Protein AF-A0A257KG92-F1 (afdb_monomer)

Radius of gyration: 35.43 Å; Cα contacts (8 Å, |Δi|>4): 63; chains: 1; bounding box: 77×31×92 Å

Nearest PDB structures (foldseek):
  9g2r-assembly1_F  TM=5.051E-01  e=2.370E+00  Homo sapiens

Structure (mmCIF, N/CA/C/O backbone):
data_AF-A0A257KG92-F1
#
_entry.id   AF-A0A257KG92-F1
#
loop_
_atom_site.group_PDB
_atom_site.id
_atom_site.type_symbol
_atom_site.label_atom_id
_atom_site.label_alt_id
_atom_site.label_comp_id
_atom_site.label_asym_id
_atom_site.label_entity_id
_atom_site.label_seq_id
_atom_site.pdbx_PDB_ins_code
_atom_site.Cartn_x
_atom_site.Cartn_y
_atom_site.Cartn_z
_atom_site.occupancy
_atom_site.B_iso_or_equiv
_atom_site.auth_seq_id
_atom_site.auth_comp_id
_atom_site.auth_asym_id
_atom_site.auth_atom_id
_atom_site.pdbx_PDB_model_num
ATOM 1 N N . MET A 1 1 ? 5.498 -17.465 -27.050 1.00 38.62 1 MET A N 1
ATOM 2 C CA . MET A 1 1 ? 5.151 -17.430 -25.615 1.00 38.62 1 MET A CA 1
ATOM 3 C C . MET A 1 1 ? 5.839 -16.207 -25.008 1.00 38.62 1 MET A C 1
ATOM 5 O O . MET A 1 1 ? 6.930 -16.333 -24.471 1.00 38.62 1 MET A O 1
ATOM 9 N N . ALA A 1 2 ? 5.298 -15.002 -25.209 1.00 46.75 2 ALA A N 1
ATOM 10 C CA . ALA A 1 2 ? 5.853 -13.820 -24.548 1.00 46.75 2 ALA A CA 1
ATOM 11 C C . ALA A 1 2 ? 5.419 -13.898 -23.080 1.00 46.75 2 ALA A C 1
ATOM 13 O O . ALA A 1 2 ? 4.223 -13.866 -22.794 1.00 46.75 2 ALA A O 1
ATOM 14 N N . GLY A 1 3 ? 6.369 -14.129 -22.171 1.00 53.47 3 GLY A N 1
ATOM 15 C CA . GLY A 1 3 ? 6.113 -13.964 -20.741 1.00 53.47 3 GLY A CA 1
ATOM 16 C C . GLY A 1 3 ? 5.575 -12.556 -20.497 1.00 53.47 3 GLY A C 1
ATOM 17 O O . GLY A 1 3 ? 5.936 -11.643 -21.235 1.00 53.47 3 GLY A O 1
ATOM 18 N N . ALA A 1 4 ? 4.675 -12.399 -19.524 1.00 68.00 4 ALA A N 1
ATOM 19 C CA . ALA A 1 4 ? 4.057 -11.109 -19.234 1.00 68.00 4 ALA A CA 1
ATOM 20 C C . ALA A 1 4 ? 5.122 -10.003 -19.144 1.00 68.00 4 ALA A C 1
ATOM 22 O O . ALA A 1 4 ? 6.106 -10.163 -18.415 1.00 68.00 4 ALA A O 1
ATOM 23 N N . ASP A 1 5 ? 4.920 -8.909 -19.885 1.00 87.81 5 ASP A N 1
ATOM 24 C CA . ASP A 1 5 ? 5.804 -7.750 -19.825 1.00 87.81 5 ASP A CA 1
ATOM 25 C C . ASP A 1 5 ? 5.929 -7.278 -18.369 1.00 87.81 5 ASP A C 1
ATOM 27 O O . ASP A 1 5 ? 4.977 -7.338 -17.581 1.00 87.81 5 ASP A O 1
ATOM 31 N N . ILE A 1 6 ? 7.129 -6.854 -17.974 1.00 91.88 6 ILE A N 1
ATOM 32 C CA . ILE A 1 6 ? 7.441 -6.568 -16.566 1.00 91.88 6 ILE A CA 1
ATOM 33 C C . ILE A 1 6 ? 6.507 -5.491 -15.986 1.00 91.88 6 ILE A C 1
ATOM 35 O O . ILE A 1 6 ? 6.138 -5.571 -14.817 1.00 91.88 6 ILE A O 1
ATOM 39 N N . ASP A 1 7 ? 6.043 -4.530 -16.787 1.00 92.19 7 ASP A N 1
ATOM 40 C CA . ASP A 1 7 ? 5.065 -3.519 -16.368 1.00 92.19 7 ASP A CA 1
ATOM 41 C C . ASP A 1 7 ? 3.690 -4.130 -16.023 1.00 92.19 7 ASP A C 1
ATOM 43 O O . ASP A 1 7 ? 3.038 -3.717 -15.058 1.00 92.19 7 ASP A O 1
ATOM 47 N N . VAL A 1 8 ? 3.265 -5.167 -16.752 1.00 93.75 8 VAL A N 1
ATOM 48 C CA . VAL A 1 8 ? 2.046 -5.930 -16.455 1.00 93.75 8 VAL A CA 1
ATOM 49 C C . VAL A 1 8 ? 2.220 -6.711 -15.154 1.00 93.75 8 VAL A C 1
ATOM 51 O O . VAL A 1 8 ? 1.324 -6.688 -14.305 1.00 93.75 8 VAL A O 1
ATOM 54 N N . VAL A 1 9 ? 3.382 -7.341 -14.954 1.00 95.50 9 VAL A N 1
ATOM 55 C CA . VAL A 1 9 ? 3.707 -8.075 -13.718 1.00 95.50 9 VAL A CA 1
ATOM 56 C C . VAL A 1 9 ? 3.708 -7.144 -12.502 1.00 95.50 9 VAL A C 1
ATOM 58 O O . VAL A 1 9 ? 3.147 -7.501 -11.460 1.00 95.50 9 VAL A O 1
ATOM 61 N N . ILE A 1 10 ? 4.262 -5.933 -12.630 1.00 95.06 10 ILE A N 1
ATOM 62 C CA . ILE A 1 10 ? 4.253 -4.912 -11.569 1.00 95.06 10 ILE A CA 1
ATOM 63 C C . ILE A 1 10 ? 2.809 -4.567 -11.178 1.00 95.06 10 ILE A C 1
ATOM 65 O O . ILE A 1 10 ? 2.445 -4.654 -10.000 1.00 95.06 10 ILE A O 1
ATOM 69 N N . ARG A 1 11 ? 1.949 -4.256 -12.159 1.00 95.31 11 ARG A N 1
ATOM 70 C CA . ARG A 1 11 ? 0.536 -3.919 -11.911 1.00 95.31 11 ARG A CA 1
ATOM 71 C C . ARG A 1 11 ? -0.244 -5.079 -11.290 1.00 95.31 11 ARG A C 1
ATOM 73 O O . ARG A 1 11 ? -1.043 -4.871 -10.376 1.00 95.31 11 ARG A O 1
ATOM 80 N N . GLN A 1 12 ? -0.032 -6.305 -11.767 1.00 95.31 12 GLN A N 1
ATOM 81 C CA . GLN A 1 12 ? -0.698 -7.498 -11.234 1.00 95.31 12 GLN A CA 1
ATOM 82 C C . GLN A 1 12 ? -0.287 -7.782 -9.787 1.00 95.31 12 GLN A C 1
ATOM 84 O O . GLN A 1 12 ? -1.150 -8.012 -8.936 1.00 95.31 12 GLN A O 1
ATOM 89 N N . THR A 1 13 ? 1.010 -7.699 -9.492 1.00 96.06 13 THR A N 1
ATOM 90 C CA . THR A 1 13 ? 1.546 -7.919 -8.143 1.00 96.06 13 THR A CA 1
ATOM 91 C C . THR A 1 13 ? 0.981 -6.898 -7.162 1.00 96.06 13 THR A C 1
ATOM 93 O O . THR A 1 13 ? 0.487 -7.273 -6.099 1.00 96.06 13 THR A O 1
ATOM 96 N N . ALA A 1 14 ? 0.957 -5.618 -7.541 1.00 96.00 14 ALA A N 1
ATOM 97 C CA . ALA A 1 14 ? 0.396 -4.564 -6.704 1.00 96.00 14 ALA A CA 1
ATOM 98 C C . ALA A 1 14 ? -1.106 -4.754 -6.449 1.00 96.00 14 ALA A C 1
ATOM 100 O O . ALA A 1 14 ? -1.563 -4.620 -5.314 1.00 96.00 14 ALA A O 1
ATOM 101 N N . LYS A 1 15 ? -1.885 -5.144 -7.470 1.00 94.75 15 LYS A N 1
ATOM 102 C CA . LYS A 1 15 ? -3.311 -5.480 -7.303 1.00 94.75 15 LYS A CA 1
ATOM 103 C C . LYS A 1 15 ? -3.512 -6.636 -6.324 1.00 94.75 15 LYS A C 1
ATOM 105 O O . LYS A 1 15 ? -4.423 -6.581 -5.497 1.00 94.75 15 LYS A O 1
ATOM 110 N N . GLN A 1 16 ? -2.675 -7.668 -6.404 1.00 96.06 16 GLN A N 1
ATOM 111 C CA . GLN A 1 16 ? -2.756 -8.812 -5.502 1.00 96.06 16 GLN A CA 1
ATOM 112 C C . GLN A 1 16 ? -2.400 -8.418 -4.062 1.00 96.06 16 GLN A C 1
ATOM 114 O O . GLN A 1 16 ? -3.141 -8.750 -3.138 1.00 96.06 16 GLN A O 1
ATOM 119 N N . GLN A 1 17 ? -1.328 -7.646 -3.871 1.00 95.81 17 GLN A N 1
ATOM 120 C CA . GLN A 1 17 ? -0.936 -7.125 -2.559 1.00 95.81 17 GLN A CA 1
ATOM 121 C C . GLN A 1 17 ? -2.005 -6.202 -1.964 1.00 95.81 17 GLN A C 1
ATOM 123 O O . GLN A 1 17 ? -2.317 -6.315 -0.779 1.00 95.81 17 GLN A O 1
ATOM 128 N N . ASN A 1 18 ? -2.638 -5.350 -2.777 1.00 95.94 18 ASN A N 1
ATOM 129 C CA . ASN A 1 18 ? -3.698 -4.456 -2.315 1.00 95.94 18 ASN A CA 1
ATOM 130 C C . ASN A 1 18 ? -4.904 -5.203 -1.747 1.00 95.94 18 ASN A C 1
ATOM 132 O O . ASN A 1 18 ? -5.474 -4.758 -0.753 1.00 95.94 18 ASN A O 1
ATOM 136 N N . LYS A 1 19 ? -5.279 -6.357 -2.314 1.00 95.75 19 LYS A N 1
ATOM 137 C CA . LYS A 1 19 ? -6.344 -7.193 -1.736 1.00 95.75 19 LYS A CA 1
ATOM 138 C C . LYS A 1 19 ? -5.981 -7.648 -0.323 1.00 95.75 19 LYS A C 1
ATOM 140 O O . LYS A 1 19 ? -6.792 -7.505 0.591 1.00 95.75 19 LYS A O 1
ATOM 145 N N . THR A 1 20 ? -4.757 -8.138 -0.140 1.00 96.62 20 THR A N 1
ATOM 146 C CA . THR A 1 20 ? -4.254 -8.597 1.162 1.00 96.62 20 THR A CA 1
ATOM 147 C C . THR A 1 20 ? -4.177 -7.452 2.172 1.00 96.62 20 THR A C 1
ATOM 149 O O . THR A 1 20 ? -4.630 -7.600 3.305 1.00 96.62 20 THR A O 1
ATOM 152 N N . ILE A 1 21 ? -3.676 -6.286 1.757 1.00 96.12 21 ILE A N 1
ATOM 153 C CA . ILE A 1 21 ? -3.577 -5.095 2.612 1.00 96.12 21 ILE A CA 1
ATOM 154 C C . ILE A 1 21 ? -4.970 -4.624 3.043 1.00 96.12 21 ILE A C 1
ATOM 156 O O . ILE A 1 21 ? -5.199 -4.398 4.229 1.00 96.12 21 ILE A O 1
ATOM 160 N N . LEU A 1 22 ? -5.931 -4.539 2.119 1.00 97.12 22 LEU A N 1
ATOM 161 C CA . LEU A 1 22 ? -7.307 -4.149 2.444 1.00 97.12 22 LEU A CA 1
ATOM 162 C C . LEU A 1 22 ? -7.987 -5.140 3.393 1.00 97.12 22 LEU A C 1
ATOM 164 O O . LEU A 1 22 ? -8.723 -4.715 4.284 1.00 97.12 22 LEU A O 1
ATOM 168 N N . ALA A 1 23 ? -7.740 -6.442 3.237 1.00 97.62 23 ALA A N 1
ATOM 169 C CA . ALA A 1 23 ? -8.238 -7.449 4.171 1.00 97.62 23 ALA A CA 1
ATOM 170 C C . ALA A 1 23 ? -7.637 -7.263 5.576 1.00 97.62 23 ALA A C 1
ATOM 172 O O . ALA A 1 23 ? -8.377 -7.249 6.559 1.00 97.62 23 ALA A O 1
ATOM 173 N N . ALA A 1 24 ? -6.325 -7.031 5.673 1.00 97.44 24 ALA A N 1
ATOM 174 C CA . ALA A 1 24 ? -5.650 -6.776 6.945 1.00 97.44 24 ALA A CA 1
ATOM 175 C C . ALA A 1 24 ? -6.143 -5.485 7.627 1.00 97.44 24 ALA A C 1
ATOM 177 O O . ALA A 1 24 ? -6.354 -5.464 8.840 1.00 97.44 24 ALA A O 1
ATOM 178 N N . ILE A 1 25 ? -6.388 -4.420 6.855 1.00 97.69 25 ILE A N 1
ATOM 179 C CA . ILE A 1 25 ? -6.958 -3.161 7.361 1.00 97.69 25 ILE A CA 1
ATOM 180 C C . ILE A 1 25 ? -8.348 -3.399 7.954 1.00 97.69 25 ILE A C 1
ATOM 182 O O . ILE A 1 25 ? -8.619 -2.954 9.068 1.00 97.69 25 ILE A O 1
ATOM 186 N N . LYS A 1 26 ? -9.214 -4.135 7.245 1.00 97.25 26 LYS A N 1
ATOM 187 C CA . LYS A 1 26 ? -10.556 -4.481 7.737 1.00 97.25 26 LYS A CA 1
ATOM 188 C C . LYS A 1 26 ? -10.489 -5.308 9.018 1.00 97.25 26 LYS A C 1
ATOM 190 O O . LYS A 1 26 ? -11.132 -4.943 9.995 1.00 97.25 26 LYS A O 1
ATOM 195 N N . ALA A 1 27 ? -9.642 -6.336 9.060 1.00 97.88 27 ALA A N 1
ATOM 196 C CA . ALA A 1 27 ? -9.450 -7.140 10.265 1.00 97.88 27 ALA A CA 1
ATOM 197 C C . ALA A 1 27 ? -8.992 -6.282 11.458 1.00 97.88 27 ALA A C 1
ATOM 199 O O . ALA A 1 27 ? -9.476 -6.440 12.579 1.00 97.88 27 ALA A O 1
ATOM 200 N N . ARG A 1 28 ? -8.102 -5.311 11.220 1.00 97.12 28 ARG A N 1
ATOM 201 C CA . ARG A 1 28 ? -7.625 -4.399 12.264 1.00 97.12 28 ARG A CA 1
ATOM 202 C C . ARG A 1 28 ? -8.690 -3.388 12.703 1.00 97.12 28 ARG A C 1
ATOM 204 O O . ARG A 1 28 ? -8.777 -3.092 13.893 1.00 97.12 28 ARG A O 1
ATOM 211 N N . ARG A 1 29 ? -9.536 -2.906 11.786 1.00 97.56 29 ARG A N 1
ATOM 212 C CA . ARG A 1 29 ? -10.740 -2.123 12.118 1.00 97.56 29 ARG A CA 1
ATOM 213 C C . ARG A 1 29 ? -11.673 -2.927 13.021 1.00 97.56 29 ARG A C 1
ATOM 215 O O . ARG A 1 29 ? -12.118 -2.415 14.045 1.00 97.56 29 ARG A O 1
ATOM 222 N N . ASP A 1 30 ? -11.952 -4.173 12.651 1.00 97.38 30 ASP A N 1
ATOM 223 C CA . ASP A 1 30 ? -12.856 -5.061 13.387 1.00 97.38 30 ASP A CA 1
ATOM 224 C C . ASP A 1 30 ? -12.333 -5.373 14.784 1.00 97.38 30 ASP A C 1
ATOM 226 O O . ASP A 1 30 ? -13.098 -5.364 15.746 1.00 97.38 30 ASP A O 1
ATOM 230 N N . HIS A 1 31 ? -11.018 -5.540 14.922 1.00 97.81 31 HIS A N 1
ATOM 231 C CA . HIS A 1 31 ? -10.370 -5.663 16.219 1.00 97.81 31 HIS A CA 1
ATOM 232 C C . HIS A 1 31 ? -10.659 -4.451 17.124 1.00 97.81 31 HIS A C 1
ATOM 234 O O . HIS A 1 31 ? -11.122 -4.622 18.252 1.00 97.81 31 HIS A O 1
ATOM 240 N N . PHE A 1 32 ? -10.466 -3.221 16.632 1.00 97.38 32 PHE A N 1
ATOM 241 C CA . PHE A 1 32 ? -10.771 -2.014 17.412 1.00 97.38 32 PHE A CA 1
ATOM 242 C C . PHE A 1 32 ? -12.269 -1.838 17.686 1.00 97.38 32 PHE A C 1
ATOM 244 O O . PHE A 1 32 ? -12.645 -1.446 18.790 1.00 97.38 32 PHE A O 1
ATOM 251 N N . ALA A 1 33 ? -13.135 -2.190 16.736 1.00 95.94 33 ALA A N 1
ATOM 252 C CA . ALA A 1 33 ? -14.579 -2.193 16.955 1.00 95.94 33 ALA A CA 1
ATOM 253 C C . ALA A 1 33 ? -14.991 -3.197 18.050 1.00 95.94 33 ALA A C 1
ATOM 255 O O . ALA A 1 33 ? -15.814 -2.876 18.908 1.00 95.94 33 ALA A O 1
ATOM 256 N N . GLY A 1 34 ? -14.370 -4.380 18.078 1.00 97.06 34 GLY A N 1
ATOM 257 C CA . GLY A 1 34 ? -14.572 -5.385 19.120 1.00 97.06 34 GLY A CA 1
ATOM 258 C C . GLY A 1 34 ? -14.094 -4.922 20.499 1.00 97.06 34 GLY A C 1
ATOM 259 O O . GLY A 1 34 ? -14.775 -5.163 21.495 1.00 97.06 34 GLY A O 1
ATOM 260 N N . LEU A 1 35 ? -12.966 -4.205 20.570 1.00 96.50 35 LEU A N 1
ATOM 261 C CA . LEU A 1 35 ? -12.507 -3.569 21.811 1.00 96.50 35 LEU A CA 1
ATOM 262 C C . LEU A 1 35 ? -13.484 -2.486 22.286 1.00 96.50 35 LEU A C 1
ATOM 264 O O . LEU A 1 35 ? -13.828 -2.449 23.465 1.00 96.50 35 LEU A O 1
ATOM 268 N N . ALA A 1 36 ? -14.005 -1.663 21.371 1.00 95.81 36 ALA A N 1
ATOM 269 C CA . ALA A 1 36 ? -15.008 -0.649 21.694 1.00 95.81 36 ALA A CA 1
ATOM 270 C C . ALA A 1 36 ? -16.321 -1.259 22.218 1.00 95.81 36 ALA A C 1
ATOM 272 O O . ALA A 1 36 ? -16.972 -0.672 23.079 1.00 95.81 36 ALA A O 1
ATOM 273 N N . ALA A 1 37 ? -16.719 -2.429 21.711 1.00 95.81 37 ALA A N 1
ATOM 274 C CA . ALA A 1 37 ? -17.911 -3.136 22.177 1.00 95.81 37 ALA A CA 1
ATOM 275 C C . ALA A 1 37 ? -17.749 -3.699 23.601 1.00 95.81 37 ALA A C 1
ATOM 277 O O . ALA A 1 37 ? -18.725 -3.768 24.342 1.00 95.81 37 ALA A O 1
ATOM 278 N N . LYS A 1 38 ? -16.522 -4.071 23.989 1.00 95.38 38 LYS A N 1
ATOM 279 C CA . LYS A 1 38 ? -16.189 -4.604 25.322 1.00 95.38 38 LYS A CA 1
ATOM 280 C C . LYS A 1 38 ? -15.847 -3.517 26.348 1.00 95.38 38 LYS A C 1
ATOM 282 O O . LYS A 1 38 ? -15.790 -3.803 27.543 1.00 95.38 38 LYS A O 1
ATOM 287 N N . ALA A 1 39 ? -15.586 -2.293 25.895 1.00 95.56 39 ALA A N 1
ATOM 288 C CA . ALA A 1 39 ? -15.213 -1.176 26.751 1.00 95.56 39 ALA A CA 1
ATOM 289 C C . ALA A 1 39 ? -16.373 -0.762 27.671 1.00 95.56 39 ALA A C 1
ATOM 291 O O . ALA A 1 39 ? -17.492 -0.522 27.215 1.00 95.56 39 ALA A O 1
ATOM 292 N N . LYS A 1 40 ? -16.078 -0.660 28.971 1.00 94.19 40 LYS A N 1
ATOM 293 C CA . LYS A 1 40 ? -17.032 -0.218 30.001 1.00 94.19 40 LYS A CA 1
ATOM 294 C C . LYS A 1 40 ? -17.064 1.304 30.154 1.00 94.19 40 LYS A C 1
ATOM 296 O O . LYS A 1 40 ? -18.103 1.858 30.485 1.00 94.19 40 LYS A O 1
ATOM 301 N N . ASP A 1 41 ? -15.935 1.962 29.905 1.00 95.50 41 ASP A N 1
ATOM 302 C CA . ASP A 1 41 ? -15.790 3.411 30.020 1.00 95.50 41 ASP A CA 1
ATOM 303 C C . ASP A 1 41 ? -16.105 4.120 28.688 1.00 95.50 41 ASP A C 1
ATOM 305 O O . ASP A 1 41 ? -15.724 3.657 27.608 1.00 95.50 41 ASP A O 1
ATOM 309 N N . ALA A 1 42 ? -16.791 5.263 28.763 1.00 93.38 42 ALA A N 1
ATOM 310 C CA . ALA A 1 42 ? -17.220 6.015 27.586 1.00 93.38 42 ALA A CA 1
ATOM 311 C C . ALA A 1 42 ? -16.031 6.589 26.795 1.00 93.38 42 ALA A C 1
ATOM 313 O O . ALA A 1 42 ? -16.008 6.488 25.566 1.00 93.38 42 ALA A O 1
ATOM 314 N N . GLY A 1 43 ? -15.009 7.103 27.487 1.00 95.81 43 GLY A N 1
ATOM 315 C CA . GLY A 1 43 ? -13.816 7.663 26.851 1.00 95.81 43 GLY A CA 1
ATOM 316 C C . GLY A 1 43 ? -12.996 6.601 26.116 1.00 95.81 43 GLY A C 1
ATOM 317 O O . GLY A 1 43 ? -12.579 6.800 24.974 1.00 95.81 43 GLY A O 1
ATOM 318 N N . THR A 1 44 ? -12.802 5.428 26.721 1.00 94.69 44 THR A N 1
ATOM 319 C CA . THR A 1 44 ? -12.121 4.295 26.067 1.00 94.69 44 THR A CA 1
ATOM 320 C C . THR A 1 44 ? -12.898 3.784 24.854 1.00 94.69 44 THR A C 1
ATOM 322 O O . THR A 1 44 ? -12.303 3.514 23.808 1.00 94.69 44 THR A O 1
ATOM 325 N N . LYS A 1 45 ? -14.231 3.724 24.943 1.00 96.25 45 LYS A N 1
ATOM 326 C CA . LYS A 1 45 ? -15.099 3.347 23.824 1.00 96.25 45 LYS A CA 1
ATOM 327 C C . LYS A 1 45 ? -14.969 4.311 22.645 1.00 96.25 45 LYS A C 1
ATOM 329 O O . LYS A 1 45 ? -14.872 3.857 21.504 1.00 96.25 45 LYS A O 1
ATOM 334 N N . GLU A 1 46 ? -14.945 5.617 22.893 1.00 96.94 46 GLU A N 1
ATOM 335 C CA . GLU A 1 46 ? -14.737 6.624 21.845 1.00 96.94 46 GLU A CA 1
ATOM 336 C C . GLU A 1 46 ? -13.349 6.534 21.219 1.00 96.94 46 GLU A C 1
ATOM 338 O O . GLU A 1 46 ? -13.242 6.522 19.993 1.00 96.94 46 GLU A O 1
ATOM 343 N N . ARG A 1 47 ? -12.298 6.366 22.027 1.00 97.06 47 ARG A N 1
ATOM 344 C CA . ARG A 1 47 ? -10.929 6.191 21.519 1.00 97.06 47 ARG A CA 1
ATOM 345 C C . ARG A 1 47 ? -10.807 4.974 20.608 1.00 97.06 47 ARG A C 1
ATOM 347 O O . ARG A 1 47 ? -10.210 5.077 19.541 1.00 97.06 47 ARG A O 1
ATOM 354 N N . TYR A 1 48 ? -11.404 3.838 20.971 1.00 97.75 48 TYR A N 1
ATOM 355 C CA . TYR A 1 48 ? -11.385 2.651 20.111 1.00 97.75 48 TYR A CA 1
ATOM 356 C C . TYR A 1 48 ? -12.215 2.825 18.836 1.00 97.75 48 TYR A C 1
ATOM 358 O O . TYR A 1 48 ? -11.799 2.367 17.771 1.00 97.75 48 TYR A O 1
ATOM 366 N N . LYS A 1 49 ? -13.354 3.526 18.901 1.00 96.31 49 LYS A N 1
ATOM 367 C CA . LYS A 1 49 ? -14.114 3.897 17.697 1.00 96.31 49 LYS A CA 1
ATOM 368 C C . LYS A 1 49 ? -13.303 4.810 16.781 1.00 96.31 49 LYS A C 1
ATOM 370 O O . LYS A 1 49 ? -13.344 4.618 15.568 1.00 96.31 49 LYS A O 1
ATOM 375 N N . GLN A 1 50 ? -12.577 5.775 17.341 1.00 97.50 50 GLN A N 1
ATOM 376 C CA . GLN A 1 50 ? -11.716 6.664 16.569 1.00 97.50 50 GLN A CA 1
ATOM 377 C C . GLN A 1 50 ? -10.559 5.886 15.938 1.00 97.50 50 GLN A C 1
ATOM 379 O O . GLN A 1 50 ? -10.391 5.942 14.727 1.00 97.50 50 GLN A O 1
ATOM 384 N N . ALA A 1 51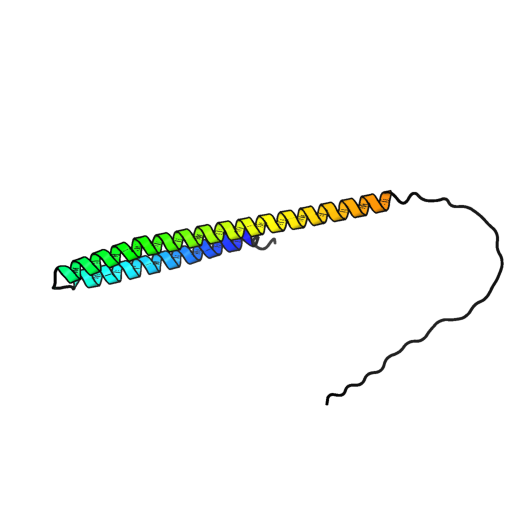 ? -9.876 5.034 16.706 1.00 97.19 51 ALA A N 1
ATOM 385 C CA . ALA A 1 51 ? -8.820 4.166 16.188 1.00 97.19 51 ALA A CA 1
ATOM 386 C C . ALA A 1 51 ? -9.304 3.267 15.035 1.00 97.19 51 ALA A C 1
ATOM 388 O O . ALA A 1 51 ? -8.592 3.075 14.051 1.00 97.19 51 ALA A O 1
ATOM 389 N N . ALA A 1 52 ? -10.532 2.741 15.111 1.00 96.94 52 ALA A N 1
ATOM 390 C CA . ALA A 1 52 ? -11.121 1.965 14.021 1.00 96.94 52 ALA A CA 1
ATOM 391 C C . ALA A 1 52 ? -11.308 2.797 12.735 1.00 96.94 52 ALA A C 1
ATOM 393 O O . ALA A 1 52 ? -11.065 2.284 11.639 1.00 96.94 52 ALA A O 1
ATOM 394 N N . LYS A 1 53 ? -11.720 4.067 12.855 1.00 97.19 53 LYS A N 1
ATOM 395 C CA . LYS A 1 53 ? -11.835 4.999 11.720 1.00 97.19 53 LYS A CA 1
ATOM 396 C C . LYS A 1 53 ? -10.461 5.335 11.146 1.00 97.19 53 LYS A C 1
ATOM 398 O O . LYS A 1 53 ? -10.263 5.177 9.944 1.00 97.19 53 LYS A O 1
ATOM 403 N N . ASP A 1 54 ? -9.512 5.691 12.007 1.00 97.56 54 ASP A N 1
ATOM 404 C CA . ASP A 1 54 ? -8.157 6.082 11.612 1.00 97.56 54 ASP A CA 1
ATOM 405 C C . ASP A 1 54 ? -7.452 4.948 10.857 1.00 97.56 54 ASP A C 1
ATOM 407 O O . ASP A 1 54 ? -6.841 5.174 9.815 1.00 97.56 54 ASP A O 1
ATOM 411 N N . VAL A 1 55 ? -7.596 3.700 11.320 1.00 97.44 55 VAL A N 1
ATOM 412 C CA . VAL A 1 55 ? -7.049 2.520 10.630 1.00 97.44 55 VAL A CA 1
ATOM 413 C C . VAL A 1 55 ? -7.620 2.370 9.224 1.00 97.44 55 VAL A C 1
ATOM 415 O O . VAL A 1 55 ? -6.870 2.081 8.291 1.00 97.44 55 VAL A O 1
ATOM 418 N N . MET A 1 56 ? -8.930 2.553 9.056 1.00 97.12 56 MET A N 1
ATOM 419 C CA . MET A 1 56 ? -9.556 2.477 7.738 1.00 97.12 56 MET A CA 1
ATOM 420 C C . MET A 1 56 ? -9.072 3.606 6.832 1.00 97.12 56 MET A C 1
ATOM 422 O O . MET A 1 56 ? -8.700 3.351 5.689 1.00 97.12 56 MET A O 1
ATOM 426 N N . GLU A 1 57 ? -9.037 4.840 7.321 1.00 97.00 57 GLU A N 1
ATOM 427 C CA . GLU A 1 57 ? -8.649 6.003 6.526 1.00 97.00 57 GLU A CA 1
ATOM 428 C C . GLU A 1 57 ? -7.166 5.962 6.141 1.00 97.00 57 GLU A C 1
ATOM 430 O O . GLU A 1 57 ? -6.820 5.950 4.957 1.00 97.00 57 GLU A O 1
ATOM 435 N N . GLN A 1 58 ? -6.276 5.838 7.126 1.00 96.56 58 GLN A N 1
ATOM 436 C CA . GLN A 1 58 ? -4.835 5.792 6.890 1.00 96.56 58 GLN A CA 1
ATOM 437 C C . GLN A 1 58 ? -4.429 4.530 6.126 1.00 96.56 58 GLN A C 1
ATOM 439 O O . GLN A 1 58 ? -3.594 4.592 5.222 1.00 96.56 58 GLN A O 1
ATOM 444 N N . GLY A 1 59 ? -5.043 3.389 6.446 1.00 96.06 59 GLY A N 1
ATOM 445 C CA . GLY A 1 59 ? -4.784 2.126 5.766 1.00 96.06 59 GLY A CA 1
ATOM 446 C C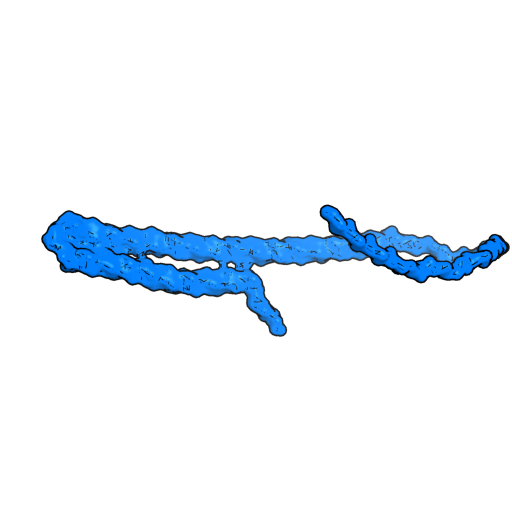 . GLY A 1 59 ? -5.200 2.167 4.298 1.00 96.06 59 GLY A C 1
ATOM 447 O O . GLY A 1 59 ? -4.421 1.793 3.421 1.00 96.06 59 GLY A O 1
ATOM 448 N N . THR A 1 60 ? -6.410 2.648 3.997 1.00 96.31 60 THR A N 1
ATOM 449 C CA . THR A 1 60 ? -6.872 2.750 2.602 1.00 96.31 60 THR A CA 1
ATOM 450 C C . THR A 1 60 ? -6.066 3.779 1.815 1.00 96.31 60 THR A C 1
ATOM 452 O O . THR A 1 60 ? -5.743 3.531 0.651 1.00 96.31 60 THR A O 1
ATOM 455 N N . ALA A 1 61 ? -5.659 4.887 2.441 1.00 97.50 61 ALA A N 1
ATOM 456 C CA . ALA A 1 61 ? -4.735 5.841 1.837 1.00 97.50 61 ALA A CA 1
ATOM 457 C C . ALA A 1 61 ? -3.375 5.196 1.521 1.00 97.50 61 ALA A C 1
ATOM 459 O O . ALA A 1 61 ? -2.850 5.383 0.424 1.00 97.50 61 ALA A O 1
ATOM 460 N N . ALA A 1 62 ? -2.817 4.394 2.433 1.00 96.06 62 ALA A N 1
ATOM 461 C CA . ALA A 1 62 ? -1.573 3.662 2.197 1.00 96.06 62 ALA A CA 1
ATOM 462 C C . ALA A 1 62 ? -1.698 2.652 1.041 1.00 96.06 62 ALA A C 1
ATOM 464 O O . ALA A 1 62 ? -0.831 2.615 0.170 1.00 96.06 62 ALA A O 1
ATOM 465 N N . ALA A 1 63 ? -2.802 1.901 0.968 1.00 96.06 63 ALA A N 1
ATOM 466 C CA . ALA A 1 63 ? -3.068 0.973 -0.136 1.00 96.06 63 ALA A CA 1
ATOM 467 C C . ALA A 1 63 ? -3.187 1.694 -1.496 1.00 96.06 63 ALA A C 1
ATOM 469 O O . ALA A 1 63 ? -2.647 1.243 -2.507 1.00 96.06 63 ALA A O 1
ATOM 470 N N . ARG A 1 64 ? -3.842 2.864 -1.531 1.00 95.81 64 ARG A N 1
ATOM 471 C CA . ARG A 1 64 ? -3.906 3.700 -2.743 1.00 95.81 64 ARG A CA 1
ATOM 472 C C . ARG A 1 64 ? -2.529 4.208 -3.161 1.00 95.81 64 ARG A C 1
ATOM 474 O O . ARG A 1 64 ? -2.195 4.138 -4.339 1.00 95.81 64 ARG A O 1
ATOM 481 N N . ARG A 1 65 ? -1.712 4.664 -2.208 1.00 96.38 65 ARG A N 1
ATOM 482 C CA . ARG A 1 65 ? -0.330 5.100 -2.475 1.00 96.38 65 ARG A CA 1
ATOM 483 C C . ARG A 1 65 ? 0.523 3.964 -3.041 1.00 96.38 65 ARG A C 1
ATOM 485 O O . ARG A 1 65 ? 1.282 4.204 -3.975 1.00 96.38 65 ARG A O 1
ATOM 492 N N . LEU A 1 66 ? 0.366 2.736 -2.537 1.00 95.44 66 LEU A N 1
ATOM 493 C CA . LEU A 1 66 ? 1.044 1.562 -3.095 1.00 95.44 66 LEU A CA 1
ATOM 494 C C . LEU A 1 66 ? 0.641 1.323 -4.556 1.00 95.44 66 LEU A C 1
ATOM 496 O O . LEU A 1 66 ? 1.509 1.088 -5.393 1.00 95.44 66 LEU A O 1
ATOM 500 N N . GLN A 1 67 ? -0.652 1.435 -4.872 1.00 94.69 67 GLN A N 1
ATOM 501 C CA . GLN A 1 67 ? -1.137 1.280 -6.244 1.00 94.69 67 GLN A CA 1
ATOM 502 C C . GLN A 1 67 ? -0.535 2.325 -7.184 1.00 94.69 67 GLN A C 1
ATOM 504 O O . GLN A 1 67 ? 0.025 1.970 -8.214 1.00 94.69 67 GLN A O 1
ATOM 509 N N . MET A 1 68 ? -0.583 3.600 -6.790 1.00 97.25 68 MET A N 1
ATOM 510 C CA . MET A 1 68 ? -0.016 4.694 -7.581 1.00 97.25 68 MET A CA 1
ATOM 511 C C . MET A 1 68 ? 1.492 4.528 -7.784 1.00 97.25 68 MET A C 1
ATOM 513 O O . MET A 1 68 ? 2.003 4.785 -8.870 1.00 97.25 68 MET A O 1
ATOM 517 N N . SER A 1 69 ? 2.213 4.079 -6.753 1.00 96.69 69 SER A N 1
ATOM 518 C CA . SER A 1 69 ? 3.644 3.780 -6.855 1.00 96.69 69 SER A CA 1
ATOM 519 C C . SER A 1 69 ? 3.915 2.669 -7.871 1.00 96.69 69 SER A C 1
ATOM 521 O O . SER A 1 69 ? 4.814 2.792 -8.701 1.00 96.69 69 SER A O 1
ATOM 523 N N . ALA A 1 70 ? 3.099 1.614 -7.860 1.00 96.94 70 ALA A N 1
ATOM 524 C CA . ALA A 1 70 ? 3.220 0.521 -8.814 1.00 96.94 70 ALA A CA 1
ATOM 525 C C . ALA A 1 70 ? 2.911 0.954 -10.253 1.00 96.94 70 ALA A C 1
ATOM 527 O O . ALA A 1 70 ? 3.647 0.577 -11.162 1.00 96.94 70 ALA A O 1
ATOM 528 N N . ASP A 1 71 ? 1.877 1.771 -10.465 1.00 95.44 71 ASP A N 1
ATOM 529 C CA . ASP A 1 71 ? 1.547 2.306 -11.790 1.00 95.44 71 ASP A CA 1
ATOM 530 C C . ASP A 1 71 ? 2.679 3.207 -12.315 1.00 95.44 71 ASP A C 1
ATOM 532 O O . ASP A 1 71 ? 3.165 3.010 -13.429 1.00 95.44 71 ASP A O 1
ATOM 536 N N . ASN A 1 72 ? 3.210 4.101 -11.473 1.00 97.31 72 ASN A N 1
ATOM 537 C CA . ASN A 1 72 ? 4.362 4.938 -11.819 1.00 97.31 72 ASN A CA 1
ATOM 538 C C . ASN A 1 72 ? 5.618 4.111 -12.139 1.00 97.31 72 ASN A C 1
ATOM 540 O O . ASN A 1 72 ? 6.365 4.452 -13.062 1.00 97.31 72 ASN A O 1
ATOM 544 N N . ALA A 1 73 ? 5.871 3.034 -11.391 1.00 96.62 73 ALA A N 1
ATOM 545 C CA . ALA A 1 73 ? 6.994 2.133 -11.635 1.00 96.62 73 ALA A CA 1
ATOM 546 C C . ALA A 1 73 ? 6.832 1.378 -12.963 1.00 96.62 73 ALA A C 1
ATOM 548 O O . ALA A 1 73 ? 7.772 1.326 -13.760 1.00 96.62 73 ALA A O 1
ATOM 549 N N . ALA A 1 74 ? 5.632 0.858 -13.230 1.00 95.81 74 ALA A N 1
ATOM 550 C CA . ALA A 1 74 ? 5.291 0.179 -14.474 1.00 95.81 74 ALA A CA 1
ATOM 551 C C . ALA A 1 74 ? 5.464 1.112 -15.685 1.00 95.81 74 ALA A C 1
ATOM 553 O O . ALA A 1 74 ? 6.123 0.754 -16.662 1.00 95.81 74 ALA A O 1
ATOM 554 N N . ASP A 1 75 ? 4.957 2.341 -15.599 1.00 95.00 75 ASP A N 1
ATOM 555 C CA . ASP A 1 75 ? 5.045 3.313 -16.690 1.00 95.00 75 ASP A CA 1
ATOM 556 C C . ASP A 1 75 ? 6.472 3.835 -16.898 1.00 95.00 75 ASP A C 1
ATOM 558 O O . ASP A 1 75 ? 6.884 4.124 -18.023 1.00 95.00 75 ASP A O 1
ATOM 562 N N . SER A 1 76 ? 7.263 3.947 -15.830 1.00 94.44 76 SER A N 1
ATOM 563 C CA . SER A 1 76 ? 8.680 4.315 -15.933 1.00 94.44 76 SER A CA 1
ATOM 564 C C . SER A 1 76 ? 9.504 3.208 -16.593 1.00 94.44 76 SER A C 1
ATOM 566 O O . SER A 1 76 ? 10.347 3.512 -17.434 1.00 94.44 76 SER A O 1
ATOM 568 N N . PHE A 1 77 ? 9.209 1.939 -16.295 1.00 93.50 77 PHE A N 1
ATOM 569 C CA . PHE A 1 77 ? 9.828 0.797 -16.968 1.00 93.50 77 PHE A CA 1
ATOM 570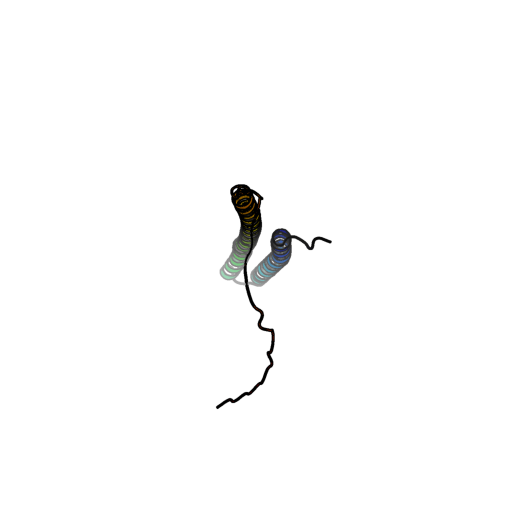 C C . PHE A 1 77 ? 9.432 0.715 -18.448 1.00 93.50 77 PHE A C 1
ATOM 572 O O . PHE A 1 77 ? 10.285 0.597 -19.323 1.00 93.50 77 PHE A O 1
ATOM 579 N N . ALA A 1 78 ? 8.141 0.842 -18.760 1.00 92.31 78 ALA A N 1
ATOM 580 C CA . ALA A 1 78 ? 7.683 0.819 -20.147 1.00 92.31 78 ALA A CA 1
ATOM 581 C C . ALA A 1 78 ? 8.328 1.948 -20.972 1.00 92.31 78 ALA A C 1
ATOM 583 O O . ALA A 1 78 ? 8.742 1.736 -22.113 1.00 92.31 78 ALA A O 1
ATOM 584 N N . ARG A 1 79 ? 8.464 3.148 -20.389 1.00 93.69 79 ARG A N 1
ATOM 585 C CA . ARG A 1 79 ? 9.154 4.273 -21.035 1.00 93.69 79 ARG A CA 1
ATOM 586 C C . ARG A 1 79 ? 10.644 4.015 -21.234 1.00 93.69 79 ARG A C 1
ATOM 588 O O . ARG A 1 79 ? 11.138 4.284 -22.325 1.00 93.69 79 ARG A O 1
ATOM 595 N N . SER A 1 80 ? 11.353 3.490 -20.234 1.00 91.75 80 SER A N 1
ATOM 596 C CA . SER A 1 80 ? 12.787 3.207 -20.375 1.00 91.75 80 SER A CA 1
ATOM 597 C C . SER A 1 80 ? 13.057 2.147 -21.444 1.00 91.75 80 SER A C 1
ATOM 599 O O . SER A 1 80 ? 13.993 2.302 -22.224 1.00 91.75 80 SER A O 1
ATOM 601 N N . MET A 1 81 ? 12.196 1.132 -21.558 1.00 89.75 81 MET A N 1
ATOM 602 C CA . MET A 1 81 ? 12.305 0.112 -22.603 1.00 89.75 81 MET A CA 1
ATOM 603 C C . MET A 1 81 ? 12.043 0.670 -24.005 1.00 89.75 81 MET A C 1
ATOM 605 O O . MET A 1 81 ? 12.757 0.308 -24.939 1.00 89.75 81 MET A O 1
ATOM 609 N N . ARG A 1 82 ? 11.082 1.593 -24.165 1.00 90.75 82 ARG A N 1
ATOM 610 C CA . ARG A 1 82 ? 10.879 2.305 -25.441 1.00 90.75 82 ARG A CA 1
ATOM 611 C C . ARG A 1 82 ? 12.097 3.147 -25.807 1.00 90.75 82 ARG A C 1
ATOM 613 O O . ARG A 1 82 ? 12.615 2.995 -26.902 1.00 90.75 82 ARG A O 1
ATOM 620 N N . MET A 1 83 ? 12.615 3.937 -24.865 1.00 90.81 83 MET A N 1
ATOM 621 C CA . MET A 1 83 ? 13.815 4.757 -25.083 1.00 90.81 83 MET A CA 1
ATOM 622 C C . MET A 1 83 ? 15.035 3.904 -25.454 1.00 90.81 83 MET A C 1
ATOM 624 O O . MET A 1 83 ? 15.805 4.278 -26.334 1.00 90.81 83 MET A O 1
ATOM 628 N N . ALA A 1 84 ? 15.213 2.748 -24.809 1.00 89.44 84 ALA A N 1
ATOM 629 C CA . ALA A 1 84 ? 16.291 1.817 -25.128 1.00 89.44 84 ALA A CA 1
ATOM 630 C C . ALA A 1 84 ? 16.147 1.236 -26.542 1.00 89.44 84 ALA A C 1
ATOM 632 O O . ALA A 1 84 ? 17.136 1.138 -27.269 1.00 89.44 84 ALA A O 1
ATOM 633 N N . ASN A 1 85 ? 14.922 0.889 -26.944 1.00 88.56 85 ASN A N 1
ATOM 634 C CA . ASN A 1 85 ? 14.641 0.426 -28.295 1.00 88.56 85 ASN A CA 1
ATOM 635 C C . ASN A 1 85 ? 14.892 1.534 -29.329 1.00 88.56 85 ASN A C 1
ATOM 637 O O . ASN A 1 85 ? 15.611 1.308 -30.295 1.00 88.56 85 ASN A O 1
ATOM 641 N N . ASP A 1 86 ? 14.392 2.747 -29.097 1.00 87.06 86 ASP A N 1
ATOM 642 C CA . ASP A 1 86 ? 14.598 3.890 -29.993 1.00 87.06 86 ASP A CA 1
ATOM 643 C C . ASP A 1 86 ? 16.089 4.230 -30.136 1.00 87.06 86 ASP A C 1
ATOM 645 O O . ASP A 1 86 ? 16.574 4.460 -31.243 1.00 87.06 86 ASP A O 1
ATOM 649 N N . ALA A 1 87 ? 16.851 4.186 -29.037 1.00 89.31 87 ALA A N 1
ATOM 650 C CA . ALA A 1 87 ? 18.299 4.377 -29.054 1.00 89.31 87 ALA A CA 1
ATOM 651 C C . ALA A 1 87 ? 19.025 3.269 -29.832 1.00 89.31 87 ALA A C 1
ATOM 653 O O . ALA A 1 87 ? 19.981 3.549 -30.558 1.00 89.31 87 ALA A O 1
ATOM 654 N N . PHE A 1 88 ? 18.573 2.018 -29.709 1.00 87.12 88 PHE A N 1
ATOM 655 C CA . PHE A 1 88 ? 19.103 0.906 -30.491 1.00 87.12 88 PHE A CA 1
ATOM 656 C C . PHE A 1 88 ? 18.838 1.113 -31.987 1.00 87.12 88 PHE A C 1
ATOM 658 O O . PHE A 1 88 ? 19.777 1.070 -32.782 1.00 87.12 88 PHE A O 1
ATOM 665 N N . ILE A 1 89 ? 17.599 1.434 -32.369 1.00 87.25 89 ILE A N 1
ATOM 666 C CA . ILE A 1 89 ? 17.233 1.718 -33.762 1.00 87.25 89 ILE A CA 1
ATOM 667 C C . ILE A 1 89 ? 18.043 2.902 -34.307 1.00 87.25 89 ILE A C 1
ATOM 669 O O . ILE A 1 89 ? 18.675 2.773 -35.355 1.00 87.25 89 ILE A O 1
ATOM 673 N N . ALA A 1 90 ? 18.131 4.013 -33.574 1.00 86.25 90 ALA A N 1
ATOM 674 C CA . ALA A 1 90 ? 18.916 5.180 -33.976 1.00 86.25 90 ALA A CA 1
ATOM 675 C C . ALA A 1 90 ? 20.407 4.853 -34.160 1.00 86.25 90 ALA A C 1
ATOM 677 O O . ALA A 1 90 ? 21.025 5.290 -35.133 1.00 86.25 90 ALA A O 1
ATOM 678 N N . LYS A 1 91 ? 20.988 4.040 -33.268 1.00 87.44 91 LYS A N 1
ATOM 679 C CA . LYS A 1 91 ? 22.381 3.597 -33.386 1.00 87.44 91 LYS A CA 1
ATOM 680 C C . LYS A 1 91 ? 22.595 2.736 -34.629 1.00 87.44 91 LYS A C 1
ATOM 682 O O . LYS A 1 91 ? 23.536 2.992 -35.377 1.00 87.44 91 LYS A O 1
ATOM 687 N N . THR A 1 92 ? 21.711 1.770 -34.882 1.00 83.81 92 THR A N 1
ATOM 688 C CA . THR A 1 92 ? 21.806 0.921 -36.081 1.00 83.81 92 THR A CA 1
ATOM 689 C C . THR A 1 92 ? 21.640 1.723 -37.374 1.00 83.81 92 THR A C 1
ATOM 691 O O . THR A 1 92 ? 22.382 1.499 -38.328 1.00 83.81 92 THR A O 1
ATOM 694 N N . ALA A 1 93 ? 20.747 2.718 -37.396 1.00 82.00 93 ALA A N 1
ATOM 695 C CA . ALA A 1 93 ? 20.571 3.612 -38.538 1.00 82.00 93 ALA A CA 1
ATOM 696 C C . ALA A 1 93 ? 21.809 4.497 -38.779 1.00 82.00 93 ALA A C 1
ATOM 698 O O . ALA A 1 93 ? 22.249 4.647 -39.918 1.00 82.00 93 ALA A O 1
ATOM 699 N N . ALA A 1 94 ? 22.418 5.035 -37.718 1.00 82.31 94 ALA A N 1
ATOM 700 C CA . ALA A 1 94 ? 23.639 5.834 -37.819 1.00 82.31 94 ALA A CA 1
ATOM 701 C C . ALA A 1 94 ? 24.855 5.004 -38.275 1.00 82.31 94 ALA A C 1
ATOM 703 O O . ALA A 1 94 ? 25.683 5.485 -39.050 1.00 82.31 94 ALA A O 1
ATOM 704 N N . GLU A 1 95 ? 24.974 3.753 -37.822 1.00 79.00 95 GLU A N 1
ATOM 705 C CA . GLU A 1 95 ? 26.012 2.822 -38.280 1.00 79.00 95 GLU A CA 1
ATOM 706 C C . GLU A 1 95 ? 25.807 2.421 -39.751 1.00 79.00 95 GLU A C 1
ATOM 708 O O . GLU A 1 95 ? 26.776 2.382 -40.511 1.00 79.00 95 GLU A O 1
ATOM 713 N N . ALA A 1 96 ? 24.559 2.213 -40.184 1.00 76.12 96 ALA A N 1
ATOM 714 C CA . ALA A 1 96 ? 24.226 1.945 -41.582 1.00 76.12 96 ALA A CA 1
ATOM 715 C C . ALA A 1 96 ? 24.532 3.144 -42.500 1.00 76.12 96 ALA A C 1
ATOM 717 O O . ALA A 1 96 ? 25.109 2.962 -43.573 1.00 76.12 96 ALA A O 1
ATOM 718 N N . ALA A 1 97 ? 24.231 4.372 -42.065 1.00 76.81 97 ALA A N 1
ATOM 719 C CA . ALA A 1 97 ? 24.559 5.588 -42.811 1.00 76.81 97 ALA A CA 1
ATOM 720 C C . ALA A 1 97 ? 26.081 5.778 -42.969 1.00 76.81 97 ALA A C 1
ATOM 722 O O . ALA A 1 97 ? 26.566 6.028 -44.071 1.00 76.81 97 ALA A O 1
ATOM 723 N N . LYS A 1 98 ? 26.858 5.543 -41.900 1.00 73.12 98 LYS A N 1
ATOM 724 C CA . LYS A 1 98 ? 28.333 5.586 -41.950 1.00 73.12 98 LYS A CA 1
ATOM 725 C C . LYS A 1 98 ? 28.945 4.503 -42.841 1.00 73.12 98 LYS A C 1
ATOM 727 O O . LYS A 1 98 ? 30.029 4.701 -43.386 1.00 73.12 98 LYS A O 1
ATOM 732 N N . ALA A 1 99 ? 28.289 3.350 -42.975 1.00 67.75 99 ALA A N 1
ATOM 733 C CA . ALA A 1 99 ? 28.724 2.296 -43.888 1.00 67.75 99 ALA A CA 1
ATOM 734 C C . ALA A 1 99 ? 28.440 2.645 -45.362 1.00 67.75 99 ALA A C 1
ATOM 736 O O . ALA A 1 99 ? 29.212 2.247 -46.232 1.00 67.75 99 ALA A O 1
ATOM 737 N N . ALA A 1 100 ? 27.384 3.418 -45.637 1.00 62.31 100 ALA A N 1
ATOM 738 C CA . ALA A 1 100 ? 27.035 3.889 -46.978 1.00 62.31 100 ALA A CA 1
ATOM 739 C C . ALA A 1 100 ? 27.911 5.067 -47.464 1.00 62.31 100 ALA A C 1
ATOM 741 O O . ALA A 1 100 ? 28.138 5.200 -48.663 1.00 62.31 100 ALA A O 1
ATOM 742 N N . GLU A 1 101 ? 28.466 5.875 -46.553 1.00 59.19 101 GLU A N 1
ATOM 743 C CA . GLU A 1 101 ? 29.382 6.992 -46.864 1.00 59.19 101 GLU A CA 1
ATOM 744 C C . GLU A 1 101 ? 30.845 6.586 -47.133 1.00 59.19 101 GLU A C 1
ATOM 746 O O . GLU A 1 101 ? 31.691 7.451 -47.358 1.00 59.19 101 GLU A O 1
ATOM 751 N N . LYS A 1 102 ? 31.187 5.290 -47.160 1.00 52.56 102 LYS A N 1
ATOM 752 C CA . LYS A 1 102 ? 32.456 4.829 -47.755 1.00 52.56 102 LYS A CA 1
ATOM 753 C C . LYS A 1 102 ? 32.228 4.472 -49.228 1.00 52.56 102 LYS A C 1
ATOM 755 O O . LYS A 1 102 ? 31.965 3.302 -49.516 1.00 52.56 102 LYS A O 1
ATOM 760 N N . PRO A 1 103 ? 32.347 5.417 -50.184 1.00 47.69 103 PRO A N 1
ATOM 761 C CA . PRO A 1 103 ? 32.304 5.057 -51.585 1.00 47.69 103 PRO A CA 1
ATOM 762 C C . PRO A 1 103 ? 33.531 4.219 -51.937 1.00 47.69 103 PRO A C 1
ATOM 764 O O . PRO A 1 103 ? 34.671 4.502 -51.561 1.00 47.69 103 PRO A O 1
ATOM 767 N N . ALA A 1 104 ? 33.246 3.164 -52.687 1.00 49.25 104 ALA A N 1
ATOM 768 C CA . ALA A 1 104 ? 34.195 2.333 -53.385 1.00 4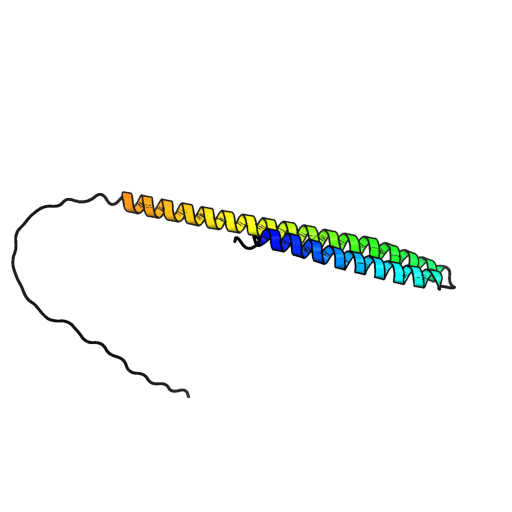9.25 104 ALA A CA 1
ATOM 769 C C . ALA A 1 104 ? 35.168 3.180 -54.226 1.00 49.25 104 ALA A C 1
ATOM 771 O O . ALA A 1 104 ? 34.828 3.638 -55.314 1.00 49.25 104 ALA A O 1
ATOM 772 N N . VAL A 1 105 ? 36.412 3.323 -53.766 1.00 43.94 105 VAL A N 1
ATOM 773 C CA . VAL A 1 105 ? 37.533 3.675 -54.647 1.00 43.94 105 VAL A CA 1
ATOM 774 C C . VAL A 1 105 ? 38.003 2.384 -55.327 1.00 43.94 105 VAL A C 1
ATOM 776 O O . VAL A 1 105 ? 38.778 1.601 -54.786 1.00 43.94 105 VAL A O 1
ATOM 779 N N . THR A 1 106 ? 37.355 2.120 -56.463 1.00 40.03 106 THR A N 1
ATOM 780 C CA . THR A 1 106 ? 37.924 1.631 -57.733 1.00 40.03 106 THR A CA 1
ATOM 781 C C . THR A 1 106 ? 38.971 0.493 -57.713 1.00 40.03 106 THR A C 1
ATOM 783 O O . THR A 1 106 ? 40.152 0.663 -57.426 1.00 40.03 106 THR A O 1
ATOM 786 N N . LYS A 1 107 ? 38.550 -0.682 -58.214 1.00 40.41 107 LYS A N 1
ATOM 787 C CA . LYS A 1 107 ? 39.382 -1.571 -59.068 1.00 40.41 107 LYS A CA 1
ATOM 788 C C . LYS A 1 107 ? 39.741 -0.765 -60.345 1.00 40.41 107 LYS A C 1
ATOM 790 O O . LYS A 1 107 ? 38.866 -0.038 -60.798 1.00 40.41 107 LYS A O 1
ATOM 795 N N . ALA A 1 108 ? 40.904 -0.791 -61.016 1.00 39.41 108 ALA A N 1
ATOM 796 C CA . ALA A 1 108 ? 41.968 -1.780 -61.302 1.00 39.41 108 ALA A CA 1
ATOM 797 C C . ALA A 1 108 ? 43.194 -1.036 -61.964 1.00 39.41 108 ALA A C 1
ATOM 799 O O . ALA A 1 108 ? 43.093 0.182 -62.090 1.00 39.41 108 ALA A O 1
ATOM 800 N N . PRO A 1 109 ? 44.230 -1.653 -62.608 1.00 47.94 109 PRO A N 1
ATOM 801 C CA . PRO A 1 109 ? 45.142 -2.781 -62.286 1.00 47.94 109 PRO A CA 1
ATOM 802 C C . PRO A 1 109 ? 46.686 -2.518 -62.498 1.00 47.94 109 PRO A C 1
ATOM 804 O O . PRO A 1 109 ? 47.069 -1.702 -63.324 1.00 47.94 109 PRO A O 1
ATOM 807 N N . LYS A 1 110 ? 47.539 -3.390 -61.891 1.00 37.34 110 LYS A N 1
ATOM 808 C CA . LYS A 1 110 ? 48.927 -3.864 -62.267 1.00 37.34 110 LYS A CA 1
ATOM 809 C C . LYS A 1 110 ? 50.158 -2.904 -62.215 1.00 37.34 110 LYS A C 1
ATOM 811 O O . LYS A 1 110 ? 49.965 -1.709 -62.363 1.00 37.34 110 LYS A O 1
ATOM 816 N N . PRO A 1 111 ? 51.438 -3.395 -62.130 1.00 41.25 111 PRO A N 1
ATOM 817 C CA . PRO A 1 111 ? 51.972 -4.770 -62.008 1.00 41.25 111 PRO A CA 1
ATOM 818 C C . PRO A 1 111 ? 53.047 -4.988 -60.891 1.00 41.25 111 PRO A C 1
ATOM 820 O O . PRO A 1 111 ? 53.340 -4.132 -60.069 1.00 41.25 111 PRO A O 1
ATOM 823 N N . ALA A 1 112 ? 53.592 -6.209 -60.863 1.00 39.88 112 ALA A N 1
ATOM 824 C CA . ALA A 1 112 ? 54.325 -6.902 -59.800 1.00 39.88 112 ALA A CA 1
ATOM 825 C C . ALA A 1 112 ? 55.802 -6.521 -59.552 1.00 39.88 112 ALA A C 1
ATOM 827 O O . ALA A 1 112 ? 56.522 -6.239 -60.505 1.00 39.88 112 ALA A O 1
ATOM 828 N N . LYS A 1 113 ? 56.307 -6.781 -58.327 1.00 36.09 113 LYS A N 1
ATOM 829 C CA . LYS A 1 113 ? 57.475 -7.670 -58.081 1.00 36.09 113 LYS A CA 1
ATOM 830 C C . LYS A 1 113 ? 57.796 -7.879 -56.588 1.00 36.09 113 LYS A C 1
ATOM 832 O O . LYS A 1 113 ? 58.000 -6.904 -55.888 1.00 36.09 113 LYS A O 1
ATOM 837 N N . LYS A 1 114 ? 58.002 -9.165 -56.231 1.00 32.66 114 LYS A N 1
ATOM 838 C CA . LYS A 1 114 ? 58.987 -9.742 -55.269 1.00 32.66 114 LYS A CA 1
ATOM 839 C C . LYS A 1 114 ? 58.932 -9.269 -53.794 1.00 32.66 114 LYS A C 1
ATOM 841 O O . LYS A 1 114 ? 58.855 -8.093 -53.525 1.00 32.66 114 LYS A O 1
ATOM 846 N N . ALA A 1 115 ? 59.087 -10.099 -52.765 1.00 36.34 115 ALA A N 1
ATOM 847 C CA . ALA A 1 115 ? 59.398 -11.518 -52.642 1.00 36.34 115 ALA A CA 1
ATOM 848 C C . ALA A 1 115 ? 59.180 -11.969 -51.176 1.00 36.34 115 ALA A C 1
ATOM 850 O O . ALA A 1 115 ? 59.196 -11.152 -50.266 1.00 36.34 115 ALA A O 1
ATOM 851 N N . ALA A 1 116 ? 59.086 -13.295 -51.016 1.00 38.81 116 ALA A N 1
ATOM 852 C CA . ALA A 1 116 ? 59.460 -14.118 -49.854 1.00 38.81 116 ALA A CA 1
ATOM 853 C C . ALA A 1 116 ? 58.598 -14.023 -48.568 1.00 38.81 116 ALA A C 1
ATOM 855 O O . ALA A 1 116 ? 58.589 -13.022 -47.873 1.00 38.81 116 ALA A O 1
ATOM 856 N N . LYS A 1 117 ? 57.740 -15.007 -48.246 1.00 34.88 117 LYS A N 1
ATOM 857 C CA . LYS A 1 117 ? 58.015 -16.331 -47.621 1.00 34.88 117 LYS A CA 1
ATOM 858 C C . LYS A 1 117 ? 58.752 -16.268 -46.265 1.00 34.88 117 LYS A C 1
ATOM 860 O O . LYS A 1 117 ? 59.971 -16.365 -46.232 1.00 34.88 117 LYS A O 1
ATOM 865 N N . SER A 1 118 ? 57.986 -16.345 -45.173 1.00 38.75 118 SER A N 1
ATOM 866 C CA . SER A 1 118 ? 58.262 -17.185 -43.984 1.00 38.75 118 SER A CA 1
ATOM 867 C C . SER A 1 118 ? 56.997 -17.229 -43.096 1.00 38.75 118 SER A C 1
ATOM 869 O O . SER A 1 118 ? 56.522 -16.219 -42.605 1.00 38.75 118 SER A O 1
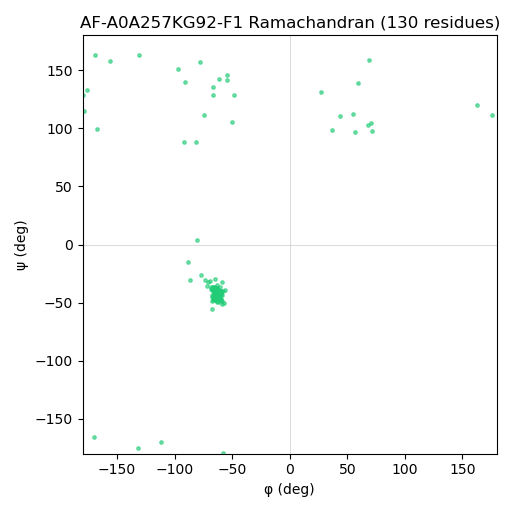ATOM 871 N N . LYS A 1 119 ? 56.204 -18.305 -43.190 1.00 37.56 119 LYS A N 1
ATOM 872 C CA . LYS A 1 119 ? 56.119 -19.432 -42.232 1.00 37.56 119 LYS A CA 1
ATOM 873 C C . LYS A 1 119 ? 55.508 -19.076 -40.850 1.00 37.56 119 LYS A C 1
ATOM 875 O O . LYS A 1 119 ? 56.172 -18.544 -39.976 1.00 37.56 119 LYS A O 1
ATOM 880 N N . LYS A 1 120 ? 54.234 -19.471 -40.686 1.00 32.62 120 LYS A N 1
ATOM 881 C CA . LYS A 1 120 ? 53.487 -19.820 -39.443 1.00 32.62 120 LYS A CA 1
ATOM 882 C C . LYS A 1 120 ? 54.195 -20.976 -38.683 1.00 32.62 120 LYS A C 1
ATOM 884 O O . LYS A 1 120 ? 55.046 -21.603 -39.318 1.00 32.62 120 LYS A O 1
ATOM 889 N N . PRO A 1 121 ? 53.708 -21.493 -37.526 1.00 47.03 121 PRO A N 1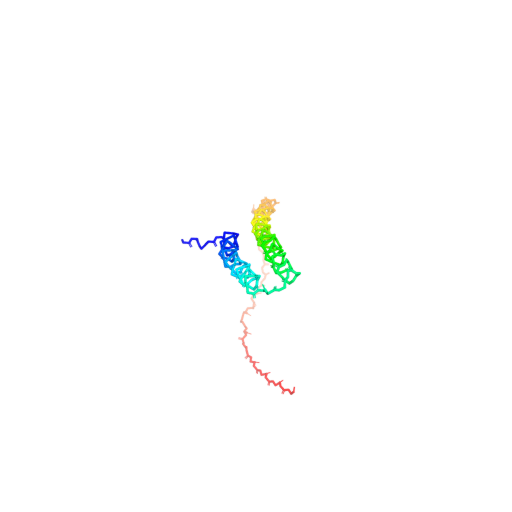
ATOM 890 C CA . PRO A 1 121 ? 52.984 -20.966 -36.342 1.00 47.03 121 PRO A CA 1
ATOM 891 C C . PRO A 1 121 ? 53.926 -21.023 -35.094 1.00 47.03 121 PRO A C 1
ATOM 893 O O . PRO A 1 121 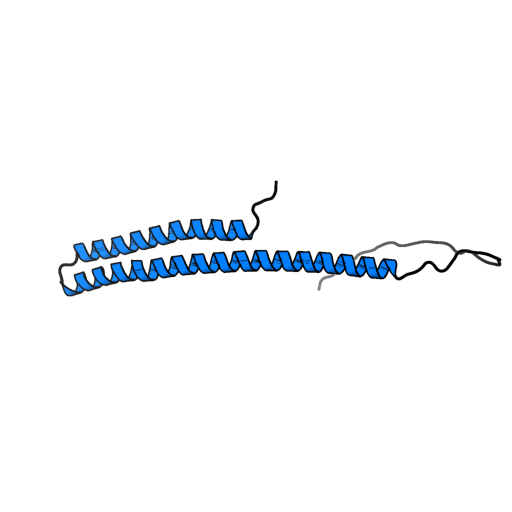? 55.121 -21.165 -35.285 1.00 47.03 121 PRO A O 1
ATOM 896 N N . VAL A 1 122 ? 53.542 -20.806 -33.825 1.00 36.41 122 VAL A N 1
ATOM 897 C CA . VAL A 1 122 ? 53.105 -21.835 -32.843 1.00 36.41 122 VAL A CA 1
ATOM 898 C C . VAL A 1 122 ? 52.752 -21.133 -31.511 1.00 36.41 122 VAL A C 1
ATOM 900 O O . VAL A 1 122 ? 53.563 -20.391 -30.967 1.00 36.41 122 VAL A O 1
ATOM 903 N N . ALA A 1 123 ? 51.567 -21.413 -30.961 1.00 39.91 123 ALA A N 1
ATOM 904 C CA . ALA A 1 123 ? 51.299 -21.404 -29.513 1.00 39.91 123 ALA A CA 1
ATOM 905 C C . ALA A 1 123 ? 51.406 -22.864 -29.019 1.00 39.91 1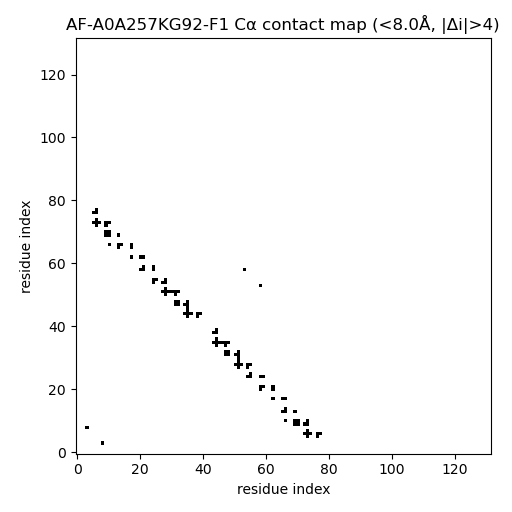23 ALA A C 1
ATOM 907 O O . ALA A 1 123 ? 51.088 -23.747 -29.825 1.00 39.91 123 ALA A O 1
ATOM 908 N N . PRO A 1 124 ? 51.789 -23.175 -27.756 1.00 44.69 124 PRO A N 1
ATOM 909 C CA . PRO A 1 124 ? 50.763 -23.231 -26.697 1.00 44.69 124 PRO A CA 1
ATOM 910 C C . PRO A 1 124 ? 51.218 -23.030 -25.217 1.00 44.69 124 PRO A C 1
ATOM 912 O O . PRO A 1 124 ? 52.349 -23.289 -24.836 1.00 44.69 124 PRO A O 1
ATOM 915 N N . LYS A 1 125 ? 50.238 -22.627 -24.386 1.00 37.28 125 LYS A N 1
ATOM 916 C CA . LYS A 1 125 ? 49.913 -22.982 -22.972 1.00 37.28 125 LYS A CA 1
ATOM 917 C C . LYS A 1 125 ? 51.004 -23.451 -21.970 1.00 37.28 125 LYS A C 1
ATOM 919 O O . LYS A 1 125 ? 51.572 -24.514 -22.166 1.00 37.28 125 LYS A O 1
ATOM 924 N N . ALA A 1 126 ? 51.014 -22.851 -20.760 1.00 41.84 126 ALA A N 1
ATOM 925 C CA . ALA A 1 126 ? 50.970 -23.520 -19.424 1.00 41.84 126 ALA A CA 1
ATOM 926 C C . ALA A 1 126 ? 50.971 -22.472 -18.270 1.00 41.84 126 ALA A C 1
ATOM 928 O O . ALA A 1 126 ? 51.851 -21.630 -18.215 1.00 41.84 126 ALA A O 1
ATOM 929 N N . LYS A 1 127 ? 49.912 -22.327 -17.451 1.00 38.66 127 LYS A N 1
ATOM 930 C CA . LYS A 1 127 ? 49.652 -22.952 -16.120 1.00 38.66 127 LYS A CA 1
ATOM 931 C C . LYS A 1 127 ? 50.733 -22.765 -15.023 1.00 38.66 127 LYS A C 1
ATOM 933 O O . LYS A 1 127 ? 51.733 -23.469 -15.060 1.00 38.66 127 LYS A O 1
ATOM 938 N N . LYS A 1 128 ? 50.405 -21.997 -13.960 1.00 45.12 128 LYS A N 1
ATOM 939 C CA . LYS A 1 128 ? 50.532 -22.268 -12.485 1.00 45.12 128 LYS A CA 1
ATOM 940 C C . LYS A 1 128 ? 50.431 -20.918 -11.729 1.00 45.12 128 LYS A C 1
ATOM 942 O O . LYS A 1 128 ? 51.130 -19.996 -12.100 1.00 45.12 128 LYS A O 1
ATOM 947 N N . LYS A 1 129 ? 49.492 -20.633 -10.813 1.00 39.31 129 LYS A N 1
ATOM 948 C CA . LYS A 1 129 ? 49.092 -21.250 -9.522 1.00 39.31 129 LYS A CA 1
ATOM 949 C C . LYS A 1 129 ? 50.121 -21.036 -8.386 1.00 39.31 129 LYS A C 1
ATOM 951 O O . LYS A 1 129 ? 51.050 -21.826 -8.281 1.00 39.31 129 LYS A O 1
ATOM 956 N N . LYS A 1 130 ? 49.885 -20.031 -7.525 1.00 43.31 130 LYS A N 1
ATOM 957 C CA . LYS A 1 130 ? 50.185 -19.922 -6.065 1.00 43.31 130 LYS A CA 1
ATOM 958 C C . LYS A 1 130 ? 49.783 -18.492 -5.643 1.00 43.31 130 LYS A C 1
ATOM 960 O O . LYS A 1 130 ? 50.285 -17.561 -6.248 1.00 43.31 130 LYS A O 1
ATOM 965 N N . LYS A 1 131 ? 48.751 -18.222 -4.831 1.00 39.62 131 LYS A N 1
ATOM 966 C CA . LYS A 1 131 ? 48.593 -18.506 -3.389 1.00 39.62 131 LYS A CA 1
ATOM 967 C C . LYS A 1 131 ? 49.902 -18.337 -2.615 1.00 39.62 131 LYS A 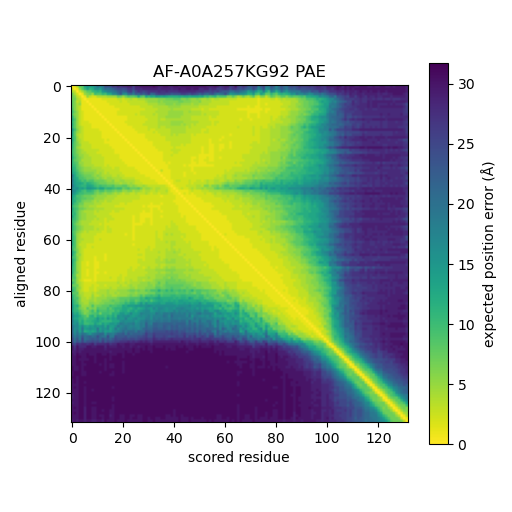C 1
ATOM 969 O O . LYS A 1 131 ? 50.711 -19.262 -2.590 1.00 39.62 131 LYS A O 1
ATOM 974 N N . SER A 1 132 ? 50.035 -17.181 -1.975 1.00 50.81 132 SER A N 1
ATOM 975 C CA . SER A 1 132 ? 50.443 -17.084 -0.578 1.00 50.81 132 SER A CA 1
ATOM 976 C C . SER A 1 132 ? 49.516 -16.103 0.124 1.00 50.81 132 SER A C 1
ATOM 978 O O . SER A 1 132 ? 48.931 -15.266 -0.600 1.00 50.81 132 SER A O 1
#

Sequence (132 aa):
MAGADIDVVIRQTAKQQNKTILAAIKARRDHFAGLAAKAKDAGTKERYKQAAKDVMEQGTAAARRLQMSADNAADSFARSMRMANDAFIAKTAAEAAKAAEKPAVTKAPKPAKKAAKSKKPVAPKAKKKKKS

pLDDT: mean 79.41, std 23.48, range [32.62, 97.88]

Solvent-accessible surface area (backbone atoms only — not comparable to full-atom values): 7845 Å² total; per-residue (Å²): 134,83,72,78,54,68,40,56,50,39,44,51,52,40,56,55,50,39,54,54,50,52,51,51,31,50,54,53,22,50,51,26,46,53,50,26,72,70,43,88,50,69,69,59,21,49,50,24,49,48,50,21,49,49,39,45,54,56,41,51,51,50,46,50,51,50,46,54,51,28,50,52,50,19,53,50,49,54,49,51,53,49,52,52,48,52,53,49,52,52,50,54,51,54,54,53,51,60,60,65,71,60,73,83,84,70,91,86,84,89,88,87,82,89,80,84,92,82,83,86,88,87,85,86,90,82,93,84,91,79,89,130

Mean predicted aligned error: 14.94 Å

Foldseek 3Di:
DDDPDVLRVLLVVLVVVLVVLLVVLQVVLVVLCVQLVVDPDPVSNVVSNVVSVCSNVVSVVVSVVSNVVSNVVSVVVVVVVVVVVVVVVVVVVVVVVVVVPPDDDDDDDDDDDDDDDDDDDDDDDDDDDDDD

Secondary structure (DSSP, 8-state):
--PPPHHHHHHHHHHHHHHHHHHHHHHHHHHHHHHHHH--SHHHHHHHHHHHHHHHHHHHHHHHHHHHHHHHHHHHHHHHHHHHHHHHHHHHHHHHHHHHTS------------------------------